Protein AF-A0A811R1W4-F1 (afdb_monomer_lite)

Secondary structure (DSSP, 8-state):
-B-HHHHHHHHHHHHHHHHHHT-TT-S--HHHHHHHHHHHHHTTTHHHHHHHHHTT-GGGHHHHHHHGGGSSTTHHIIIIIHHHHHHHHHHHHHHHHTTSS--TTS-PPPHHHHHHHHHHHHHHHHHHHHHHHTTTT-HHHHTTTB----SSS----HHHHHHHHHHHHHHHHHHHHHH-

Structure (mmCIF, N/CA/C/O backbone):
data_AF-A0A811R1W4-F1
#
_entry.id   AF-A0A811R1W4-F1
#
loop_
_atom_site.group_PDB
_atom_site.id
_atom_site.type_symbol
_atom_site.label_atom_id
_atom_site.label_alt_id
_atom_site.label_comp_id
_atom_site.label_asym_id
_atom_site.label_entity_id
_atom_site.label_seq_id
_atom_site.pdbx_PDB_ins_code
_atom_site.Cartn_x
_atom_site.Cartn_y
_atom_site.Cartn_z
_atom_site.occupancy
_atom_site.B_iso_or_equiv
_atom_site.auth_seq_id
_atom_site.auth_comp_id
_atom_site.auth_asym_id
_atom_site.auth_atom_id
_atom_site.pdbx_PDB_model_num
ATOM 1 N N . MET A 1 1 ? 13.888 -3.043 -5.521 1.00 50.53 1 MET A N 1
ATOM 2 C CA . MET A 1 1 ? 12.734 -2.886 -4.612 1.00 50.53 1 MET A CA 1
ATOM 3 C C . MET A 1 1 ? 13.036 -3.554 -3.273 1.00 50.53 1 MET A C 1
ATOM 5 O O . MET A 1 1 ? 13.335 -4.754 -3.278 1.00 50.53 1 MET A O 1
ATOM 9 N N . PRO A 1 2 ? 12.978 -2.856 -2.122 1.00 54.59 2 PRO A N 1
ATOM 10 C CA . PRO A 1 2 ? 13.079 -3.486 -0.816 1.00 54.59 2 PRO A CA 1
ATOM 11 C C . PRO A 1 2 ? 12.032 -4.583 -0.695 1.00 54.59 2 PRO A C 1
ATOM 13 O O . PRO A 1 2 ? 10.896 -4.484 -1.157 1.00 54.59 2 PRO A O 1
ATOM 16 N N . GLY A 1 3 ? 12.432 -5.655 -0.048 1.00 67.94 3 GLY A N 1
ATOM 17 C CA . GLY A 1 3 ? 11.715 -6.897 -0.040 1.00 67.94 3 GLY A CA 1
ATOM 18 C C . GLY A 1 3 ? 10.389 -6.727 0.686 1.00 67.94 3 GLY A C 1
ATOM 19 O O . GLY A 1 3 ? 10.288 -5.923 1.622 1.00 67.94 3 GLY A O 1
ATOM 20 N N . PRO A 1 4 ? 9.377 -7.518 0.306 1.00 78.12 4 PRO A N 1
ATOM 21 C CA . PRO A 1 4 ? 8.050 -7.484 0.910 1.00 78.12 4 PRO A CA 1
ATOM 22 C C . PRO A 1 4 ? 8.079 -7.476 2.438 1.00 78.12 4 PRO A C 1
ATOM 24 O O . PRO A 1 4 ? 7.281 -6.794 3.072 1.00 78.12 4 PRO A O 1
ATOM 27 N N . GLY A 1 5 ? 9.028 -8.204 3.038 1.00 81.88 5 GLY A N 1
ATO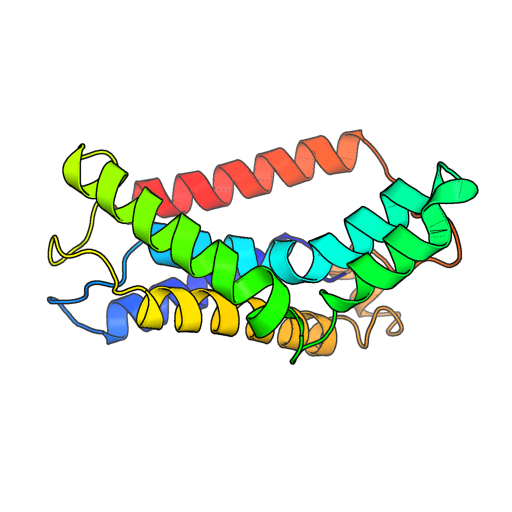M 28 C CA . GLY A 1 5 ? 9.182 -8.290 4.486 1.00 81.88 5 GLY A CA 1
ATOM 29 C C . GLY A 1 5 ? 9.434 -6.940 5.159 1.00 81.88 5 GLY A C 1
ATOM 30 O O . GLY A 1 5 ? 8.747 -6.623 6.126 1.00 81.88 5 GLY A O 1
ATOM 31 N N . ALA A 1 6 ? 10.366 -6.126 4.649 1.00 82.75 6 ALA A N 1
ATOM 32 C CA . ALA A 1 6 ? 10.692 -4.829 5.250 1.00 82.75 6 ALA A CA 1
ATOM 33 C C . ALA A 1 6 ? 9.512 -3.856 5.148 1.00 82.75 6 ALA A C 1
ATOM 35 O O . ALA A 1 6 ? 9.129 -3.239 6.144 1.00 82.75 6 ALA A O 1
ATOM 36 N N . HIS A 1 7 ? 8.889 -3.792 3.969 1.00 88.56 7 HIS A N 1
ATOM 37 C CA . HIS A 1 7 ? 7.706 -2.975 3.719 1.00 88.56 7 HIS A CA 1
ATOM 38 C C . HIS A 1 7 ? 6.531 -3.348 4.613 1.00 88.56 7 HIS A C 1
ATOM 40 O O . HIS A 1 7 ? 5.980 -2.494 5.313 1.00 88.56 7 HIS A O 1
ATOM 46 N N . LEU A 1 8 ? 6.162 -4.629 4.625 1.00 91.44 8 LEU A N 1
ATOM 47 C CA . LEU A 1 8 ? 5.034 -5.105 5.412 1.00 91.44 8 LEU A CA 1
ATOM 48 C C . LEU A 1 8 ? 5.308 -4.972 6.908 1.00 91.44 8 LEU A C 1
ATOM 50 O O . LEU A 1 8 ? 4.420 -4.533 7.634 1.00 91.44 8 LEU A O 1
ATOM 54 N N . LEU A 1 9 ? 6.520 -5.281 7.380 1.00 89.94 9 LEU A N 1
ATOM 55 C CA . LEU A 1 9 ? 6.865 -5.137 8.793 1.00 89.94 9 LEU A CA 1
ATOM 56 C C . LEU A 1 9 ? 6.795 -3.673 9.232 1.00 89.94 9 LEU A C 1
ATOM 58 O O . LEU A 1 9 ? 6.102 -3.369 10.204 1.00 89.94 9 LEU 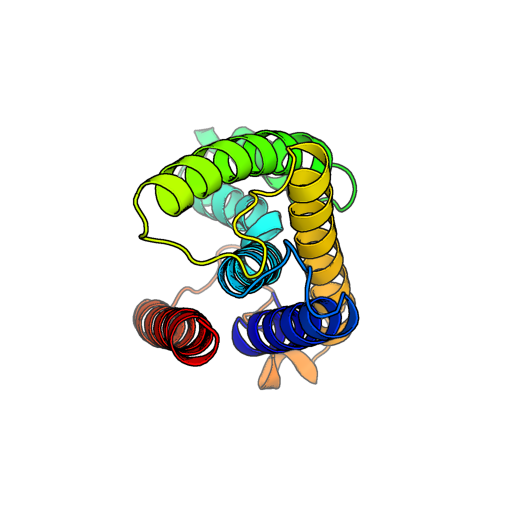A O 1
ATOM 62 N N . TYR A 1 10 ? 7.459 -2.765 8.512 1.00 91.81 10 TYR A N 1
ATOM 63 C CA . TYR A 1 10 ? 7.460 -1.338 8.835 1.00 91.81 10 TYR A CA 1
ATOM 64 C C . TYR A 1 10 ? 6.039 -0.767 8.820 1.00 91.81 10 TYR A C 1
ATOM 66 O O . TYR A 1 10 ? 5.605 -0.134 9.782 1.00 91.81 10 TYR A O 1
ATOM 74 N N . ALA A 1 11 ? 5.275 -1.037 7.762 1.00 94.56 11 ALA A N 1
ATOM 75 C CA . ALA A 1 11 ? 3.964 -0.431 7.593 1.00 94.56 11 ALA A CA 1
ATOM 76 C C . ALA A 1 11 ? 2.890 -1.056 8.502 1.00 94.56 11 ALA A C 1
ATOM 78 O O . ALA A 1 11 ? 2.077 -0.329 9.071 1.00 94.56 11 ALA A O 1
ATOM 79 N N . LEU A 1 12 ? 2.881 -2.377 8.720 1.00 94.81 12 LEU A N 1
ATOM 80 C CA . LEU A 1 12 ? 1.930 -2.994 9.656 1.00 94.81 12 LEU A CA 1
ATOM 81 C C . LEU A 1 12 ? 2.202 -2.548 11.096 1.00 94.81 12 LEU A C 1
ATOM 83 O O . LEU A 1 12 ? 1.259 -2.210 11.816 1.00 94.81 12 LEU A O 1
ATOM 87 N N . THR A 1 13 ? 3.472 -2.501 11.516 1.00 92.75 13 THR A N 1
ATOM 88 C CA . THR A 1 13 ? 3.833 -2.066 12.876 1.00 92.75 13 THR A CA 1
ATOM 89 C C . THR A 1 13 ? 3.594 -0.571 13.076 1.00 92.75 13 THR A C 1
ATOM 91 O O . THR A 1 13 ? 2.961 -0.191 14.063 1.00 92.75 13 THR A O 1
ATOM 94 N N . GLY A 1 14 ? 3.992 0.271 12.118 1.00 93.06 14 GLY A N 1
ATOM 95 C CA . GLY A 1 14 ? 3.722 1.709 12.131 1.00 93.06 14 GLY A CA 1
ATOM 96 C C . GLY A 1 14 ? 2.224 2.014 12.129 1.00 93.06 14 GLY A C 1
ATOM 97 O O . GLY A 1 14 ? 1.742 2.790 12.955 1.00 93.06 14 GLY A O 1
ATOM 98 N N . GLY A 1 15 ? 1.454 1.328 11.279 1.00 93.19 15 GLY A N 1
ATOM 99 C CA . GLY A 1 15 ? -0.004 1.424 11.252 1.00 93.19 15 GLY A CA 1
ATOM 100 C C . GLY A 1 15 ? -0.630 1.030 12.590 1.00 93.19 15 GLY A C 1
ATOM 101 O O . GLY A 1 15 ? -1.456 1.768 13.126 1.00 93.19 15 GLY A O 1
ATOM 102 N N . ALA A 1 16 ? -0.210 -0.092 13.180 1.00 92.69 16 ALA A N 1
ATOM 103 C CA . ALA A 1 16 ? -0.696 -0.531 14.487 1.00 92.69 16 ALA A CA 1
ATOM 104 C C . ALA A 1 16 ? -0.375 0.478 15.601 1.00 92.69 16 ALA A C 1
ATOM 106 O O . ALA A 1 16 ? -1.245 0.771 16.425 1.00 92.69 16 ALA A O 1
ATOM 107 N N . ALA A 1 17 ? 0.836 1.040 15.610 1.00 91.94 17 ALA A N 1
ATOM 108 C CA . ALA A 1 17 ? 1.249 2.054 16.575 1.00 91.94 17 ALA A CA 1
ATOM 109 C C . ALA A 1 17 ? 0.394 3.324 16.458 1.00 91.94 17 ALA A C 1
ATOM 111 O O . ALA A 1 17 ? -0.218 3.738 17.443 1.00 91.94 17 ALA A O 1
ATOM 112 N N . LEU A 1 18 ? 0.258 3.883 15.250 1.00 88.06 18 LEU A N 1
ATOM 113 C CA . LEU A 1 18 ? -0.598 5.048 14.986 1.00 88.06 18 LEU A CA 1
ATOM 114 C C . LEU A 1 18 ? -2.050 4.786 15.385 1.00 88.06 18 LEU A C 1
ATOM 116 O O . LEU A 1 18 ? -2.718 5.645 15.959 1.00 88.06 18 LEU A O 1
ATOM 120 N N . SER A 1 19 ? -2.533 3.577 15.112 1.00 89.56 19 SER A N 1
ATOM 121 C CA . SER A 1 19 ? -3.880 3.172 15.476 1.00 89.56 19 SER A CA 1
ATOM 122 C C . SER A 1 19 ? -4.089 3.160 16.988 1.00 89.56 19 SER A C 1
ATOM 124 O O . SER A 1 19 ? -5.100 3.673 17.452 1.00 89.56 19 SER A O 1
ATOM 126 N N . ARG A 1 20 ? -3.138 2.637 17.769 1.00 88.25 20 ARG A N 1
ATOM 127 C CA . ARG A 1 20 ? -3.221 2.632 19.240 1.00 88.25 20 ARG A CA 1
ATOM 128 C C . ARG A 1 20 ? -3.110 4.034 19.838 1.00 88.25 20 ARG A C 1
ATOM 130 O O . ARG A 1 20 ? -3.839 4.345 20.773 1.00 88.25 20 ARG A O 1
ATOM 137 N N . LEU A 1 21 ? -2.255 4.886 19.273 1.00 89.19 21 LEU A N 1
ATOM 138 C CA . LEU A 1 21 ? -2.100 6.280 19.707 1.00 89.19 21 LEU A CA 1
ATOM 139 C C . LEU A 1 21 ? -3.359 7.125 19.463 1.00 89.19 21 LEU A C 1
ATOM 141 O O . LEU A 1 21 ? -3.588 8.094 20.179 1.00 89.19 21 LEU A O 1
ATOM 145 N N . ALA A 1 22 ? -4.198 6.749 18.493 1.00 86.00 22 ALA A N 1
ATOM 146 C CA . ALA A 1 22 ? -5.460 7.432 18.214 1.00 86.00 22 ALA A CA 1
ATOM 147 C C . ALA A 1 22 ? -6.542 7.229 19.298 1.00 86.00 22 ALA A C 1
ATOM 149 O O . ALA A 1 22 ? -7.593 7.865 19.223 1.00 86.00 22 ALA A O 1
ATOM 150 N N . GLY A 1 23 ? -6.297 6.374 20.298 1.00 84.19 23 GLY A N 1
ATOM 151 C CA . GLY A 1 23 ? -7.176 6.195 21.452 1.00 84.19 23 GLY A CA 1
ATOM 152 C C . GLY A 1 23 ? -8.370 5.253 21.220 1.00 84.19 23 GLY A C 1
ATOM 153 O O . GLY A 1 23 ? -8.467 4.600 20.177 1.00 84.19 23 GLY A O 1
ATOM 154 N N . PRO A 1 24 ? -9.273 5.140 22.212 1.00 80.38 24 PRO A N 1
ATOM 155 C CA . PRO A 1 24 ? -10.373 4.171 22.204 1.00 80.38 24 PRO A CA 1
ATOM 156 C C . PRO A 1 24 ? -11.429 4.446 21.119 1.00 80.38 24 PRO A C 1
ATOM 158 O O . PRO A 1 24 ? -11.899 3.505 20.489 1.00 80.38 24 PRO A O 1
ATOM 161 N N . ASP A 1 25 ? -11.712 5.714 20.801 1.00 82.00 25 ASP A N 1
ATOM 162 C CA . ASP A 1 25 ? -12.719 6.118 19.796 1.00 82.00 25 ASP A CA 1
ATOM 163 C C . ASP A 1 25 ? -12.174 6.165 18.354 1.00 82.00 25 ASP A C 1
ATOM 165 O O . ASP A 1 25 ? -12.687 6.864 17.467 1.00 82.00 25 ASP A O 1
ATOM 169 N N . ARG A 1 26 ? -11.083 5.439 18.096 1.00 88.50 26 ARG A N 1
ATOM 170 C CA . ARG A 1 26 ? -10.401 5.437 16.801 1.00 88.50 26 ARG A CA 1
ATOM 171 C C . ARG A 1 26 ? -11.288 4.858 15.694 1.00 88.50 26 ARG A C 1
ATOM 173 O O . ARG A 1 26 ? -11.875 3.786 15.799 1.00 88.50 26 ARG A O 1
ATOM 180 N N . ARG A 1 27 ? -11.296 5.541 14.548 1.00 90.12 27 ARG A N 1
ATOM 181 C CA . ARG A 1 27 ? -11.861 5.008 13.290 1.00 90.12 27 ARG A CA 1
ATOM 182 C C . ARG A 1 27 ? -10.868 4.119 12.555 1.00 90.12 27 ARG A C 1
ATOM 184 O O . ARG A 1 27 ? -11.248 3.183 11.856 1.00 90.12 27 ARG A O 1
ATOM 191 N N . PHE A 1 28 ? -9.588 4.457 12.703 1.00 90.69 28 PHE A N 1
ATOM 192 C CA . PHE A 1 28 ? -8.468 3.742 12.118 1.00 90.69 28 PHE A CA 1
ATOM 193 C C . PHE A 1 28 ? -8.283 2.406 12.842 1.00 90.69 28 PHE A C 1
ATOM 195 O O . PHE A 1 28 ? -8.253 2.369 14.067 1.00 90.69 28 PHE A O 1
ATOM 202 N N . GLY A 1 29 ? -8.161 1.316 12.093 1.00 90.06 29 GLY A N 1
ATOM 203 C CA . GLY A 1 29 ? -8.259 -0.047 12.618 1.00 90.06 29 GLY A CA 1
ATOM 204 C C . GLY A 1 29 ? -7.501 -1.056 11.753 1.00 90.06 29 GLY A C 1
ATOM 205 O O . GLY A 1 29 ? -6.854 -0.647 10.789 1.00 90.06 29 GLY A O 1
ATOM 206 N N . PRO A 1 30 ? -7.596 -2.361 12.052 1.00 90.94 30 PRO A N 1
ATOM 207 C CA . PRO A 1 30 ? -6.718 -3.391 11.484 1.00 90.94 30 PRO A CA 1
ATOM 208 C C . PRO A 1 30 ? -6.726 -3.444 9.957 1.00 90.94 30 PRO A C 1
ATOM 210 O O . PRO A 1 30 ? -5.674 -3.486 9.326 1.00 90.94 30 PRO A O 1
ATOM 213 N N . HIS A 1 31 ? -7.910 -3.360 9.351 1.00 92.12 31 HIS A N 1
ATOM 214 C CA . HIS A 1 31 ? -8.051 -3.367 7.897 1.00 92.12 31 HIS A CA 1
ATOM 215 C C . HIS A 1 31 ? -7.446 -2.114 7.240 1.00 92.12 31 HIS A C 1
ATOM 217 O O . HIS A 1 31 ? -6.912 -2.187 6.137 1.00 92.12 31 HIS A O 1
ATOM 223 N N . HIS A 1 32 ? -7.448 -0.974 7.939 1.00 94.12 32 HIS A N 1
ATOM 224 C CA . HIS A 1 32 ? -6.768 0.233 7.477 1.00 94.12 32 HIS A CA 1
ATOM 225 C C . HIS A 1 32 ? -5.245 0.092 7.540 1.00 94.12 32 HIS A C 1
ATOM 227 O O . HIS A 1 32 ? -4.564 0.544 6.624 1.00 94.12 32 HIS A O 1
ATOM 233 N N . CYS A 1 33 ? -4.712 -0.562 8.578 1.00 94.94 33 CYS A N 1
ATOM 234 C CA . CYS A 1 33 ? -3.291 -0.905 8.653 1.00 94.94 33 CYS A CA 1
ATOM 235 C C . CYS A 1 33 ? -2.894 -1.864 7.523 1.00 94.94 33 CYS A C 1
ATOM 237 O O . CYS A 1 33 ? -1.845 -1.683 6.915 1.00 94.94 33 CYS A O 1
ATOM 239 N N . ALA A 1 34 ? -3.745 -2.842 7.200 1.00 94.06 34 ALA A N 1
ATOM 240 C CA . ALA A 1 34 ? -3.514 -3.745 6.077 1.00 94.06 34 ALA A CA 1
ATOM 241 C C . ALA A 1 34 ? -3.482 -2.991 4.738 1.00 94.06 34 ALA A C 1
ATOM 243 O O . ALA A 1 34 ? -2.587 -3.218 3.934 1.00 94.06 34 ALA A O 1
ATOM 244 N N . VAL A 1 35 ? -4.397 -2.044 4.511 1.00 95.25 35 VAL A N 1
ATOM 245 C CA . VAL A 1 35 ? -4.398 -1.210 3.293 1.00 95.25 35 VAL A CA 1
ATOM 246 C C . VAL A 1 35 ? -3.190 -0.277 3.234 1.00 95.25 35 VAL A C 1
ATOM 248 O O . VAL A 1 35 ? -2.584 -0.141 2.175 1.00 95.25 35 VAL A O 1
ATOM 251 N N . TYR A 1 36 ? -2.805 0.326 4.360 1.00 96.06 36 TYR A N 1
ATOM 252 C CA . TYR A 1 36 ? -1.570 1.103 4.472 1.00 96.06 36 TYR A CA 1
ATOM 253 C C . TYR A 1 36 ? -0.348 0.269 4.077 1.00 96.06 36 TYR A C 1
ATOM 255 O O . TYR A 1 36 ? 0.431 0.700 3.233 1.00 96.06 36 TYR A O 1
ATOM 263 N N . ALA A 1 37 ? -0.223 -0.940 4.630 1.00 95.25 37 ALA A N 1
ATOM 264 C CA . ALA A 1 37 ? 0.890 -1.839 4.355 1.00 95.25 37 ALA A CA 1
ATOM 265 C C . ALA A 1 37 ? 0.896 -2.376 2.925 1.00 95.25 37 ALA A C 1
ATOM 267 O O . ALA A 1 37 ? 1.945 -2.381 2.290 1.00 95.25 37 ALA A O 1
ATOM 268 N N . ALA A 1 38 ? -0.265 -2.753 2.385 1.00 93.69 38 ALA A N 1
ATOM 269 C CA . ALA A 1 38 ? -0.389 -3.158 0.988 1.00 93.69 38 ALA A CA 1
ATOM 270 C C . ALA A 1 38 ? 0.040 -2.036 0.044 1.00 93.69 38 ALA A C 1
ATOM 272 O O . ALA A 1 38 ? 0.749 -2.282 -0.922 1.00 93.69 38 ALA A O 1
ATOM 273 N N . ASN A 1 39 ? -0.365 -0.798 0.329 1.00 95.25 39 ASN A N 1
ATOM 274 C CA . ASN A 1 39 ? -0.023 0.340 -0.509 1.00 95.25 39 ASN A CA 1
ATOM 275 C C . ASN A 1 39 ? 1.440 0.779 -0.342 1.00 95.25 39 ASN A C 1
ATOM 277 O O . ASN A 1 39 ? 2.034 1.240 -1.308 1.00 95.25 39 ASN A O 1
ATOM 281 N N . ALA A 1 40 ? 2.019 0.630 0.852 1.00 93.50 40 ALA A N 1
ATOM 282 C CA . ALA A 1 40 ? 3.447 0.844 1.074 1.00 93.50 40 ALA A CA 1
ATOM 283 C C . ALA A 1 40 ? 4.311 -0.230 0.405 1.00 93.50 40 ALA A C 1
ATOM 285 O O . ALA A 1 40 ? 5.422 0.055 -0.009 1.00 93.50 40 ALA A O 1
ATOM 286 N N . PHE A 1 41 ? 3.809 -1.457 0.291 1.00 90.50 41 PHE A N 1
ATOM 287 C CA . PHE A 1 41 ? 4.526 -2.526 -0.387 1.00 90.50 41 PHE A CA 1
ATOM 288 C C . PHE A 1 41 ? 4.362 -2.460 -1.912 1.00 90.50 41 PHE A C 1
ATOM 290 O O . PHE A 1 41 ? 5.351 -2.434 -2.623 1.00 90.50 41 PHE A O 1
ATOM 297 N N . LEU A 1 42 ? 3.126 -2.432 -2.416 1.00 90.00 42 LEU A N 1
ATOM 298 C CA . LEU A 1 42 ? 2.830 -2.624 -3.841 1.00 90.00 42 LEU A CA 1
ATOM 299 C C . LEU A 1 42 ? 2.597 -1.328 -4.612 1.00 90.00 42 LEU A C 1
ATOM 301 O O . LEU A 1 42 ? 2.678 -1.342 -5.832 1.00 90.00 42 LEU A O 1
ATOM 305 N N . GLY A 1 43 ? 2.193 -0.254 -3.930 1.00 92.31 43 GLY A N 1
ATOM 306 C CA . GLY A 1 43 ? 1.508 0.874 -4.556 1.00 92.31 43 GLY A CA 1
ATOM 307 C C . GLY A 1 43 ? 2.296 1.491 -5.712 1.00 92.31 43 GLY A C 1
ATOM 308 O O . GLY A 1 43 ? 1.912 1.290 -6.867 1.00 92.31 43 GLY A O 1
ATOM 309 N N . PRO A 1 44 ? 3.371 2.246 -5.437 1.00 91.69 44 PRO A N 1
ATOM 310 C CA . PRO A 1 44 ? 4.169 2.866 -6.496 1.00 91.69 44 PRO A CA 1
ATOM 311 C C . PRO A 1 44 ? 4.778 1.855 -7.476 1.00 91.69 44 PRO A C 1
ATOM 313 O O . PRO A 1 44 ? 4.796 2.114 -8.681 1.00 91.69 44 PRO A O 1
ATOM 316 N N . ASP A 1 45 ? 5.152 0.669 -6.990 1.00 88.62 45 ASP A N 1
ATOM 317 C CA . ASP A 1 45 ? 5.702 -0.439 -7.783 1.00 88.62 45 ASP A CA 1
ATOM 318 C C . ASP A 1 45 ? 4.760 -0.987 -8.863 1.00 88.62 45 ASP A C 1
ATOM 320 O O . ASP A 1 45 ? 5.219 -1.646 -9.799 1.00 88.62 45 ASP A O 1
ATOM 324 N N . LEU A 1 46 ? 3.461 -0.665 -8.824 1.00 89.19 46 LEU A N 1
ATOM 325 C CA . LEU A 1 46 ? 2.548 -0.942 -9.938 1.00 89.19 46 LEU A CA 1
ATOM 326 C C . LEU A 1 46 ? 3.018 -0.295 -11.251 1.00 89.19 46 LEU A C 1
ATOM 328 O O . LEU A 1 46 ? 2.767 -0.858 -12.317 1.00 89.19 46 LEU A O 1
ATOM 332 N N . GLY A 1 47 ? 3.710 0.848 -11.187 1.00 89.25 47 GLY A N 1
ATOM 333 C CA . GLY A 1 47 ? 4.317 1.491 -12.355 1.00 89.25 47 GLY A CA 1
ATOM 334 C C . GLY A 1 47 ? 5.424 0.633 -12.963 1.00 89.25 47 GLY A C 1
ATOM 335 O O . GLY A 1 47 ? 5.373 0.312 -14.148 1.00 89.25 47 GLY A O 1
ATOM 336 N N . CYS A 1 48 ? 6.368 0.177 -12.137 1.00 85.81 48 CYS A N 1
ATOM 337 C CA . CYS A 1 48 ? 7.441 -0.731 -12.550 1.00 85.81 48 CYS A CA 1
ATOM 338 C C . CYS A 1 48 ? 6.917 -2.073 -13.054 1.00 85.81 48 CYS A C 1
ATOM 340 O O . CYS A 1 48 ? 7.408 -2.604 -14.049 1.00 85.81 48 CYS A O 1
ATOM 342 N N . PHE A 1 49 ? 5.885 -2.616 -12.410 1.00 86.38 49 PHE A N 1
ATOM 343 C CA . PHE A 1 49 ? 5.236 -3.834 -12.874 1.00 86.38 49 PHE A CA 1
ATOM 344 C C . PHE A 1 49 ? 4.592 -3.647 -14.255 1.00 86.38 49 PHE A C 1
ATOM 346 O O . PHE A 1 49 ? 4.728 -4.510 -15.123 1.00 86.38 49 PHE A O 1
ATOM 353 N N . ALA A 1 50 ? 3.916 -2.520 -14.484 1.00 88.69 50 ALA A N 1
ATOM 354 C CA . ALA A 1 50 ? 3.304 -2.208 -15.770 1.00 88.69 50 ALA A CA 1
ATOM 355 C C . ALA A 1 50 ? 4.348 -1.983 -16.877 1.00 88.69 50 ALA A C 1
ATOM 357 O O . ALA A 1 50 ? 4.168 -2.489 -17.985 1.00 88.69 50 ALA A O 1
ATOM 358 N N . GLU A 1 51 ? 5.451 -1.289 -16.584 1.00 88.25 51 GLU A N 1
ATOM 359 C CA . GLU A 1 51 ? 6.587 -1.146 -17.505 1.00 88.25 51 GLU A CA 1
ATOM 360 C C . GLU A 1 51 ? 7.178 -2.517 -17.860 1.00 88.25 51 GLU A C 1
ATOM 362 O O . GLU A 1 51 ? 7.326 -2.854 -19.040 1.00 88.25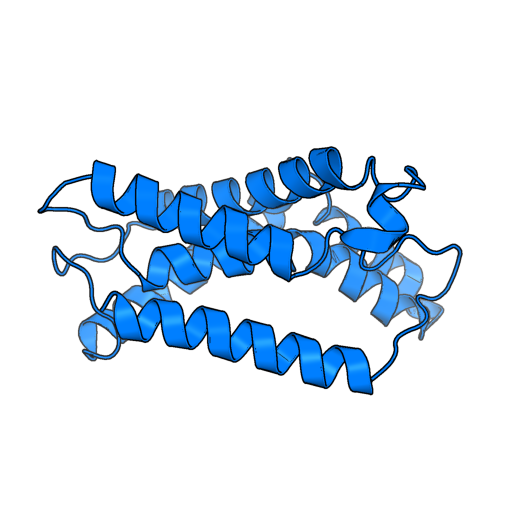 51 GLU A O 1
ATOM 367 N N . TRP A 1 52 ? 7.431 -3.357 -16.852 1.00 85.56 52 TRP A N 1
ATOM 368 C CA . TRP A 1 52 ? 7.912 -4.720 -17.054 1.00 85.56 52 TRP A CA 1
ATOM 369 C C . TRP A 1 52 ? 6.955 -5.540 -17.932 1.00 85.56 52 TRP A C 1
ATOM 371 O O . TRP A 1 52 ? 7.409 -6.202 -18.868 1.00 85.56 52 TRP A O 1
ATOM 381 N N . LEU A 1 53 ? 5.640 -5.451 -17.707 1.00 86.75 53 LEU A N 1
ATOM 382 C CA . LEU A 1 53 ? 4.631 -6.123 -18.532 1.00 86.75 53 LEU A CA 1
ATOM 383 C C . LEU A 1 53 ? 4.639 -5.609 -19.983 1.00 86.75 53 LEU A C 1
ATOM 385 O O . LEU A 1 53 ? 4.532 -6.393 -20.927 1.00 86.75 53 LEU A O 1
ATOM 389 N N . CYS A 1 54 ? 4.817 -4.304 -20.182 1.00 90.75 54 CYS A N 1
ATOM 390 C CA . CYS A 1 54 ? 4.919 -3.708 -21.512 1.00 90.75 54 CYS A CA 1
ATOM 391 C C . CYS A 1 54 ? 6.213 -4.110 -22.237 1.00 90.75 54 CYS A C 1
ATOM 393 O O . CYS A 1 54 ? 6.218 -4.196 -23.462 1.00 90.75 54 CYS A O 1
ATOM 395 N N . SER A 1 55 ? 7.284 -4.460 -21.517 1.00 86.44 55 SER A N 1
ATOM 396 C CA . SER A 1 55 ? 8.555 -4.911 -22.114 1.00 86.44 55 SER A CA 1
ATOM 397 C C . SER A 1 55 ? 8.460 -6.224 -22.920 1.00 86.44 55 SER A C 1
ATOM 399 O O . SER A 1 55 ? 9.384 -6.575 -23.669 1.00 86.44 55 SER A O 1
ATOM 401 N N . PHE A 1 56 ? 7.350 -6.963 -22.792 1.00 88.88 56 PHE A N 1
ATOM 402 C CA . PHE A 1 56 ? 7.046 -8.139 -23.616 1.00 88.88 56 PHE A CA 1
ATOM 403 C C . PHE A 1 56 ? 6.460 -7.782 -24.987 1.00 88.88 56 PHE A C 1
ATOM 405 O O . PHE A 1 56 ? 6.487 -8.616 -25.890 1.00 88.88 56 PHE A O 1
ATOM 412 N N . LEU A 1 57 ? 5.958 -6.557 -25.162 1.00 90.50 57 LEU A N 1
ATOM 413 C CA . LEU A 1 57 ? 5.283 -6.087 -26.368 1.00 90.50 57 LEU A CA 1
ATOM 414 C C . LEU A 1 57 ? 5.959 -4.794 -26.857 1.00 90.50 57 LEU A C 1
ATOM 416 O O . LEU A 1 57 ? 5.674 -3.727 -26.320 1.00 90.50 57 LEU A O 1
ATOM 420 N N . PRO A 1 58 ? 6.815 -4.833 -27.898 1.00 84.38 58 PRO A N 1
ATOM 421 C CA . PRO A 1 58 ? 7.536 -3.645 -28.370 1.00 84.38 58 PRO A CA 1
ATOM 422 C C . PRO A 1 58 ? 6.635 -2.446 -28.707 1.00 84.38 58 PRO A C 1
ATOM 424 O O . PRO A 1 58 ? 7.038 -1.302 -28.535 1.00 84.38 58 PRO A O 1
ATOM 427 N N . SER A 1 59 ? 5.396 -2.696 -29.143 1.00 92.75 59 SER A N 1
ATOM 428 C CA . SER A 1 59 ? 4.395 -1.661 -29.432 1.00 92.75 59 SER A CA 1
ATOM 429 C C . SER A 1 59 ? 3.821 -0.964 -28.191 1.00 92.75 59 SER A C 1
ATOM 431 O O . SER A 1 59 ? 3.105 0.021 -28.335 1.00 92.75 59 SER A O 1
ATOM 433 N N . ALA A 1 60 ? 4.080 -1.480 -26.987 1.00 91.00 60 ALA A N 1
ATOM 434 C CA . ALA A 1 60 ? 3.538 -0.980 -25.726 1.00 91.00 60 ALA A CA 1
ATOM 435 C C . ALA A 1 60 ? 4.557 -0.175 -24.898 1.00 91.00 60 ALA A C 1
ATOM 437 O O . ALA A 1 60 ? 4.226 0.239 -23.789 1.00 91.00 60 ALA A O 1
ATOM 438 N N . SER A 1 61 ? 5.769 0.075 -25.410 1.00 86.94 61 SER A N 1
ATOM 439 C CA . SER A 1 61 ? 6.832 0.773 -24.666 1.00 86.94 61 SER A CA 1
ATOM 440 C C . SER A 1 61 ? 6.375 2.123 -24.107 1.00 86.94 61 SER A C 1
ATOM 442 O O . SER A 1 61 ? 6.466 2.347 -22.907 1.00 86.94 61 SER A O 1
ATOM 444 N N . ALA A 1 62 ? 5.749 2.960 -24.940 1.00 90.62 62 ALA A N 1
ATOM 445 C CA . ALA A 1 62 ? 5.237 4.266 -24.523 1.00 90.62 62 ALA A CA 1
ATOM 446 C C . ALA A 1 62 ? 4.166 4.176 -23.416 1.00 90.62 62 ALA A C 1
ATOM 448 O O . ALA A 1 62 ? 4.046 5.080 -22.591 1.00 90.62 62 ALA A O 1
ATOM 449 N N . ALA A 1 63 ? 3.382 3.092 -23.387 1.00 91.19 63 ALA A N 1
ATOM 450 C CA . ALA A 1 63 ? 2.405 2.861 -22.325 1.00 91.19 63 ALA A CA 1
ATOM 451 C C . ALA A 1 63 ? 3.088 2.447 -21.012 1.00 91.19 63 ALA A C 1
ATOM 453 O O . ALA A 1 63 ? 2.658 2.888 -19.947 1.00 91.19 63 ALA A O 1
ATOM 454 N N . GLY A 1 64 ? 4.160 1.651 -21.088 1.00 89.06 64 GLY A N 1
ATOM 455 C CA . GLY A 1 64 ? 5.012 1.316 -19.946 1.00 89.06 64 GLY A CA 1
ATOM 456 C C . GLY A 1 64 ? 5.684 2.551 -19.345 1.00 89.06 64 GLY A C 1
ATOM 457 O O . GLY A 1 64 ? 5.572 2.779 -18.142 1.00 89.06 64 GLY A O 1
ATOM 458 N N . ASP A 1 65 ? 6.269 3.402 -20.191 1.00 87.69 65 ASP A N 1
ATOM 459 C CA . ASP A 1 65 ? 6.902 4.661 -19.774 1.00 87.69 65 ASP A CA 1
ATOM 460 C C . ASP A 1 65 ? 5.891 5.600 -19.098 1.00 87.69 65 ASP A C 1
ATOM 462 O O . ASP A 1 65 ? 6.171 6.206 -18.064 1.00 87.69 65 ASP A O 1
ATOM 466 N N . LEU A 1 66 ? 4.674 5.694 -19.648 1.00 90.19 66 LEU A N 1
ATOM 467 C CA . LEU A 1 66 ? 3.597 6.471 -19.036 1.00 90.19 66 LEU A CA 1
ATOM 468 C C . LEU A 1 66 ? 3.159 5.872 -17.694 1.00 90.19 66 LEU A C 1
ATOM 470 O O . LEU A 1 66 ? 2.894 6.617 -16.751 1.00 90.19 66 LEU A O 1
ATOM 474 N N . ALA A 1 67 ? 3.081 4.545 -17.589 1.00 90.25 67 ALA A N 1
ATOM 475 C CA . ALA A 1 67 ? 2.743 3.877 -16.339 1.00 90.25 67 ALA A CA 1
ATOM 476 C C . ALA A 1 67 ? 3.804 4.133 -15.261 1.00 90.25 67 ALA A C 1
ATOM 478 O O . ALA A 1 67 ? 3.450 4.311 -14.097 1.00 90.25 67 ALA A O 1
ATOM 479 N N . MET A 1 68 ? 5.077 4.274 -15.637 1.00 89.69 68 MET A N 1
ATOM 480 C CA . MET A 1 68 ? 6.150 4.646 -14.712 1.00 89.69 68 MET A CA 1
ATOM 481 C C . MET A 1 68 ? 5.924 6.001 -14.031 1.00 89.69 68 MET A C 1
ATOM 483 O O . MET A 1 68 ? 6.452 6.240 -12.948 1.00 89.69 68 MET A O 1
ATOM 487 N N . ALA A 1 69 ? 5.069 6.872 -14.581 1.00 91.00 69 ALA A N 1
ATOM 488 C CA . ALA A 1 69 ? 4.697 8.118 -13.917 1.00 91.00 69 ALA A CA 1
ATOM 489 C C . ALA A 1 69 ? 4.083 7.890 -12.525 1.00 91.00 69 ALA A C 1
ATOM 491 O O . ALA A 1 69 ? 4.159 8.787 -11.688 1.00 91.00 69 ALA A O 1
ATOM 492 N N . VAL A 1 70 ? 3.495 6.718 -12.237 1.00 91.25 70 VAL A N 1
ATOM 493 C CA . VAL A 1 70 ? 3.014 6.416 -10.880 1.00 91.25 70 VAL A CA 1
ATOM 494 C C . VAL A 1 70 ? 4.143 6.059 -9.910 1.00 91.25 70 VAL A C 1
ATOM 496 O O . VAL A 1 70 ? 3.935 6.184 -8.713 1.00 91.25 70 VAL A O 1
ATOM 499 N N . HIS A 1 71 ? 5.355 5.728 -10.362 1.00 91.44 71 HIS A N 1
ATOM 500 C CA . HIS A 1 71 ? 6.534 5.566 -9.493 1.00 91.44 71 HIS A CA 1
ATOM 501 C C . HIS A 1 71 ? 7.221 6.915 -9.206 1.00 91.44 71 HIS A C 1
ATOM 503 O O . HIS A 1 71 ? 8.436 7.045 -9.156 1.00 91.44 71 HIS A O 1
ATOM 509 N N . HIS A 1 72 ? 6.435 7.981 -9.044 1.00 90.25 72 HIS A N 1
ATOM 510 C CA . HIS A 1 72 ? 6.948 9.294 -8.663 1.00 90.25 72 HIS A CA 1
ATOM 511 C C . HIS A 1 72 ? 6.258 9.777 -7.376 1.00 90.25 72 HIS A C 1
ATOM 513 O O . HIS A 1 72 ? 5.020 9.773 -7.324 1.00 90.25 72 HIS A O 1
ATOM 519 N N . PRO A 1 73 ? 7.004 10.264 -6.359 1.00 90.69 73 PRO A N 1
ATOM 520 C CA . PRO A 1 73 ? 6.460 10.633 -5.046 1.00 90.69 73 PRO A CA 1
ATOM 521 C C . PRO A 1 73 ? 5.269 11.588 -5.073 1.00 90.69 73 PRO A C 1
ATOM 523 O O . PRO A 1 73 ? 4.369 11.489 -4.239 1.00 90.69 73 PRO A O 1
ATOM 526 N N . PHE A 1 74 ? 5.234 12.495 -6.051 1.00 92.62 74 PHE A N 1
ATOM 527 C CA . PHE A 1 74 ? 4.150 13.465 -6.199 1.00 92.62 74 PHE A CA 1
ATOM 528 C C . PHE A 1 74 ? 3.043 13.013 -7.148 1.00 92.62 74 PHE A C 1
ATOM 530 O O . PHE A 1 74 ? 1.895 13.428 -6.992 1.00 92.62 74 PHE A O 1
ATOM 537 N N . TYR A 1 75 ? 3.359 12.174 -8.133 1.00 93.44 75 TYR A N 1
ATOM 538 C CA . TYR A 1 75 ? 2.369 11.752 -9.120 1.00 93.44 75 TYR A CA 1
ATOM 539 C C . TYR A 1 75 ? 1.577 10.547 -8.637 1.00 93.44 75 TYR A C 1
ATOM 541 O O . TYR A 1 75 ? 0.381 10.492 -8.913 1.00 93.44 75 TYR A O 1
ATOM 549 N N . TYR A 1 76 ? 2.175 9.648 -7.845 1.00 95.12 76 TYR A N 1
ATOM 550 C CA . TYR A 1 76 ? 1.453 8.513 -7.276 1.00 95.12 76 TYR A CA 1
ATOM 551 C C . TYR A 1 76 ? 0.182 8.947 -6.539 1.00 95.12 76 TYR A C 1
ATOM 553 O O . TYR A 1 76 ? -0.897 8.471 -6.905 1.00 95.12 76 TYR A O 1
ATOM 561 N N . PRO A 1 77 ? 0.239 9.878 -5.556 1.00 93.94 77 PRO A N 1
ATOM 562 C CA . PRO A 1 77 ? -0.959 10.282 -4.833 1.00 93.94 77 PRO A CA 1
ATOM 563 C C . PRO A 1 77 ? -2.031 10.857 -5.764 1.00 93.94 77 PRO A C 1
ATOM 565 O O . PRO A 1 77 ? -3.215 10.590 -5.582 1.00 93.94 77 PRO A O 1
ATOM 568 N N . LEU A 1 78 ? -1.631 11.620 -6.783 1.00 93.06 78 LEU A N 1
ATOM 569 C CA . LEU A 1 78 ? -2.558 12.304 -7.682 1.00 93.06 78 LEU A CA 1
ATOM 570 C C . LEU A 1 78 ? -3.203 11.359 -8.701 1.00 93.06 78 LEU A C 1
ATOM 572 O O . LEU A 1 78 ? -4.420 11.390 -8.869 1.00 93.06 78 LEU A O 1
ATOM 576 N N . LEU A 1 79 ? -2.401 10.527 -9.365 1.00 93.12 79 LEU A N 1
ATOM 577 C CA . LEU A 1 79 ? -2.847 9.666 -10.458 1.00 93.12 79 LEU A CA 1
ATOM 578 C C . LEU A 1 79 ? -3.545 8.411 -9.939 1.00 93.12 79 LEU A C 1
ATOM 580 O O . LEU A 1 79 ? -4.652 8.106 -10.378 1.00 93.12 79 LEU A O 1
ATOM 584 N N . LEU A 1 80 ? -2.929 7.704 -8.985 1.00 92.81 80 LEU A N 1
ATOM 585 C CA . LEU A 1 80 ? -3.443 6.429 -8.480 1.00 92.81 80 LEU A CA 1
ATOM 586 C C . LEU A 1 80 ? -3.989 6.536 -7.052 1.00 92.81 80 LEU A C 1
ATOM 588 O O . LEU A 1 80 ? -4.976 5.883 -6.710 1.00 92.81 80 LEU A O 1
ATOM 592 N N . GLY A 1 81 ? -3.428 7.418 -6.226 1.00 93.25 81 GLY A N 1
ATOM 593 C CA . GLY A 1 81 ? -3.860 7.595 -4.844 1.00 93.25 81 GLY A CA 1
ATOM 594 C C . GLY A 1 81 ? -5.294 8.113 -4.712 1.00 93.25 81 GLY A C 1
ATOM 595 O O . GLY A 1 81 ? -6.058 7.603 -3.892 1.00 93.25 81 GLY A O 1
ATOM 596 N N . LEU A 1 82 ? -5.703 9.076 -5.544 1.00 94.19 82 LEU A N 1
ATOM 597 C CA . LEU A 1 82 ? -7.080 9.581 -5.599 1.00 94.19 82 LEU A CA 1
ATOM 598 C C . LEU A 1 82 ? -8.111 8.491 -5.951 1.00 94.19 82 LEU A C 1
ATOM 600 O O . LEU A 1 82 ? -9.047 8.303 -5.158 1.00 94.19 82 LEU A O 1
ATOM 604 N N . PRO A 1 83 ? -7.986 7.759 -7.080 1.00 95.56 83 PRO A N 1
ATOM 605 C CA . PRO A 1 83 ? -8.942 6.708 -7.411 1.00 95.56 83 P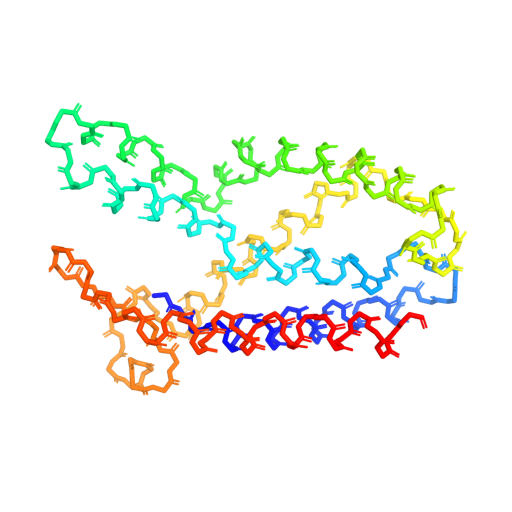RO A CA 1
ATOM 606 C C . PRO A 1 83 ? -8.914 5.557 -6.398 1.00 95.56 83 PRO A C 1
ATOM 608 O O . PRO A 1 83 ? -9.986 5.112 -5.979 1.00 95.56 83 PRO A O 1
ATOM 611 N N . LEU A 1 84 ? -7.737 5.133 -5.915 1.00 95.50 84 LEU A N 1
ATOM 612 C CA . LEU A 1 84 ? -7.629 4.102 -4.873 1.00 95.50 84 LEU A CA 1
ATOM 613 C C . LEU A 1 84 ? -8.317 4.527 -3.576 1.00 95.50 84 LEU A C 1
ATOM 615 O O . LEU A 1 84 ? -9.056 3.744 -2.983 1.00 95.50 84 LEU A O 1
ATOM 619 N N . ALA A 1 85 ? -8.152 5.778 -3.149 1.00 96.81 85 ALA A N 1
ATOM 620 C CA . ALA A 1 85 ? -8.809 6.294 -1.954 1.00 96.81 85 ALA A CA 1
ATOM 621 C C . ALA A 1 85 ? -10.336 6.291 -2.078 1.00 96.81 85 ALA A C 1
ATOM 623 O O . ALA A 1 85 ? -11.040 6.014 -1.102 1.00 96.81 85 ALA A O 1
ATOM 624 N N . TRP A 1 86 ? -10.866 6.600 -3.263 1.00 96.81 86 TRP A N 1
ATOM 625 C CA . TRP A 1 86 ? -12.304 6.552 -3.525 1.00 96.81 86 TRP A CA 1
ATOM 626 C C . TRP A 1 86 ? -12.830 5.122 -3.556 1.00 96.81 86 TRP A C 1
ATOM 628 O O . TRP A 1 86 ? -13.834 4.844 -2.894 1.00 96.81 86 TRP A O 1
ATOM 638 N N . ALA A 1 87 ? -12.143 4.230 -4.270 1.00 96.31 87 ALA A N 1
ATOM 639 C CA . ALA A 1 87 ? -12.476 2.813 -4.335 1.00 96.31 87 ALA A CA 1
ATOM 640 C C . ALA A 1 87 ? -12.457 2.189 -2.936 1.00 96.31 87 ALA A C 1
ATOM 642 O O . ALA A 1 87 ? -13.428 1.557 -2.519 1.00 96.31 87 ALA A O 1
ATOM 643 N N . TYR A 1 88 ? -11.409 2.463 -2.160 1.00 96.69 88 TYR A N 1
ATOM 644 C CA . TYR A 1 88 ? -11.277 1.972 -0.799 1.00 96.69 88 TYR A CA 1
ATOM 645 C C . TYR A 1 88 ? -12.345 2.545 0.136 1.00 96.69 88 TYR A C 1
ATOM 647 O O . TYR A 1 88 ? -12.969 1.791 0.874 1.00 96.69 88 TYR A O 1
ATOM 655 N N . ALA A 1 89 ? -12.628 3.852 0.089 1.00 96.38 89 ALA A N 1
ATOM 656 C CA . ALA A 1 89 ? -13.690 4.460 0.902 1.00 96.38 89 ALA A CA 1
ATOM 657 C C . ALA A 1 89 ? -15.085 3.887 0.595 1.00 96.38 89 ALA A C 1
ATOM 659 O O . ALA A 1 89 ? -15.946 3.818 1.477 1.00 96.38 89 ALA A O 1
ATOM 660 N N . TRP A 1 90 ? -15.331 3.519 -0.663 1.00 96.44 90 TRP A N 1
ATOM 661 C CA . TRP A 1 90 ? -16.564 2.861 -1.082 1.00 96.44 90 TRP A CA 1
ATOM 662 C C . TRP A 1 90 ? -16.617 1.408 -0.599 1.00 96.44 90 TRP A C 1
ATOM 664 O O . TRP A 1 90 ? -17.617 1.007 0.002 1.00 96.44 90 TRP A O 1
ATOM 674 N N . LEU A 1 91 ? -15.541 0.646 -0.807 1.00 95.75 91 LEU A N 1
ATOM 675 C CA . LEU A 1 91 ? -15.468 -0.773 -0.469 1.00 95.75 91 LEU A CA 1
ATOM 676 C C . LEU A 1 91 ? -15.507 -0.993 1.044 1.00 95.75 91 LEU A C 1
ATOM 678 O O . LEU A 1 91 ? -16.342 -1.755 1.525 1.00 95.75 91 LEU A O 1
ATOM 682 N N . SER A 1 92 ? -14.675 -0.276 1.804 1.00 94.75 92 SER A N 1
ATOM 683 C CA . SER A 1 92 ? -14.616 -0.404 3.265 1.00 94.75 92 SER A CA 1
ATOM 684 C C . SER A 1 92 ? -15.965 -0.099 3.904 1.00 94.75 92 SER A C 1
ATOM 686 O O . SER A 1 92 ? -16.428 -0.846 4.757 1.00 94.75 92 SER A O 1
ATOM 688 N N . ARG A 1 93 ? -16.676 0.929 3.425 1.00 94.38 93 ARG A N 1
ATOM 689 C CA . ARG A 1 93 ? -18.032 1.249 3.889 1.00 94.38 93 ARG A CA 1
ATOM 690 C C . ARG A 1 93 ? -19.022 0.116 3.629 1.00 94.38 93 ARG A C 1
ATOM 692 O O . ARG A 1 93 ? -19.876 -0.130 4.477 1.00 94.38 93 ARG A O 1
ATOM 699 N N . ARG A 1 94 ? -18.963 -0.531 2.462 1.00 95.12 94 ARG A N 1
ATOM 700 C CA . ARG A 1 94 ? -19.842 -1.667 2.145 1.00 95.12 94 ARG A CA 1
ATOM 701 C C . ARG A 1 94 ? -19.544 -2.860 3.045 1.00 95.12 94 ARG A C 1
ATOM 703 O O . ARG A 1 94 ? -20.475 -3.424 3.604 1.00 95.12 94 ARG A O 1
ATOM 710 N N . LEU A 1 95 ? -18.269 -3.190 3.226 1.00 93.75 95 LEU A N 1
ATOM 711 C CA . LEU A 1 95 ? -17.852 -4.330 4.038 1.00 93.75 95 LEU A CA 1
ATOM 712 C C . LEU A 1 95 ? -18.104 -4.116 5.539 1.00 93.75 95 LEU A C 1
ATOM 714 O O . LEU A 1 95 ? -18.535 -5.048 6.209 1.00 93.75 95 LEU A O 1
ATOM 718 N N . LEU A 1 96 ? -17.938 -2.889 6.049 1.00 92.06 96 LEU A N 1
ATOM 719 C CA . LEU A 1 96 ? -18.323 -2.521 7.419 1.00 92.06 96 LEU A CA 1
ATOM 720 C C . LEU A 1 96 ? -19.833 -2.685 7.639 1.00 92.06 96 LEU A C 1
ATOM 722 O O . LEU A 1 96 ? -20.262 -3.241 8.640 1.00 92.06 96 LEU A O 1
ATOM 726 N N . ARG A 1 97 ? -20.660 -2.248 6.678 1.00 91.50 97 ARG A N 1
ATOM 727 C CA . ARG A 1 97 ? -22.123 -2.427 6.751 1.00 91.50 97 ARG A CA 1
ATOM 728 C C . ARG A 1 97 ? -22.553 -3.890 6.674 1.00 91.50 97 ARG A C 1
ATOM 730 O O . ARG A 1 97 ? -23.597 -4.229 7.211 1.00 91.50 97 ARG A O 1
ATOM 737 N N . ALA A 1 98 ? -21.775 -4.722 5.990 1.00 92.25 98 ALA A N 1
ATOM 738 C CA . ALA A 1 98 ? -22.013 -6.156 5.891 1.00 92.25 98 ALA A CA 1
ATOM 739 C C . ALA A 1 98 ? -21.483 -6.945 7.105 1.00 92.25 98 ALA A C 1
ATOM 741 O O . ALA A 1 98 ? -21.640 -8.160 7.130 1.00 92.25 98 ALA A O 1
ATOM 742 N N . GLY A 1 99 ? -20.835 -6.290 8.080 1.00 89.19 99 GLY A N 1
ATOM 743 C CA . GLY A 1 99 ? -20.218 -6.960 9.233 1.00 89.19 99 GLY A CA 1
ATOM 744 C C . GLY A 1 99 ? -18.991 -7.809 8.880 1.00 89.19 99 GLY A C 1
ATOM 745 O O . GLY A 1 99 ? -18.605 -8.675 9.652 1.00 89.19 99 GLY A O 1
ATOM 746 N N . VAL A 1 100 ? -18.396 -7.594 7.699 1.00 89.75 100 VAL A N 1
ATOM 747 C CA . VAL A 1 100 ? -17.197 -8.320 7.238 1.00 89.75 100 VAL A CA 1
ATOM 748 C C . VAL A 1 100 ? -15.920 -7.673 7.771 1.00 89.75 100 VAL A C 1
ATOM 750 O O . VAL A 1 100 ? -14.919 -8.351 7.986 1.00 89.75 100 VAL A O 1
ATOM 753 N N . LEU A 1 101 ? -15.938 -6.350 7.940 1.00 89.12 101 LEU A N 1
ATOM 754 C CA . LEU A 1 101 ? -14.844 -5.595 8.538 1.00 89.12 101 LEU A CA 1
ATOM 755 C C . LEU A 1 101 ? -15.277 -5.033 9.883 1.00 89.12 101 LEU A C 1
ATOM 757 O O . LEU A 1 101 ? -16.420 -4.603 10.027 1.00 89.12 101 LEU A O 1
ATOM 761 N N . ASP A 1 102 ? -14.308 -4.919 10.784 1.00 81.00 102 ASP A N 1
ATOM 762 C CA . ASP A 1 102 ? -14.466 -4.247 12.065 1.00 81.00 102 ASP A CA 1
ATOM 763 C C . ASP A 1 102 ? -13.827 -2.852 12.045 1.00 81.00 102 ASP A C 1
ATOM 765 O O . ASP A 1 102 ? -12.774 -2.600 11.437 1.00 81.00 102 ASP A O 1
ATOM 769 N N . SER A 1 103 ? -14.483 -1.914 12.724 1.00 82.44 103 SER A N 1
ATOM 770 C CA . SER A 1 103 ? -13.955 -0.588 13.044 1.00 82.44 103 SER A CA 1
ATOM 771 C C . SER A 1 103 ? -14.220 -0.325 14.524 1.00 82.44 103 SER A C 1
ATOM 773 O O . SER A 1 103 ? -15.373 -0.464 14.930 1.00 82.44 103 SER A O 1
ATOM 775 N N . PRO A 1 104 ? -13.219 0.098 15.322 1.00 82.44 104 PRO A N 1
ATOM 776 C CA . PRO A 1 104 ? -13.405 0.278 16.765 1.00 82.44 104 PRO A CA 1
ATOM 777 C C . PRO A 1 104 ? -14.529 1.260 17.114 1.00 82.44 104 PRO A C 1
ATOM 779 O O . PRO A 1 104 ? -15.292 1.019 18.040 1.00 82.44 104 PRO A O 1
ATOM 782 N N . SER A 1 105 ? -14.697 2.324 16.323 1.00 84.31 105 SER A N 1
ATOM 783 C CA . SER A 1 105 ? -15.805 3.270 16.490 1.00 84.31 105 SER A CA 1
ATOM 784 C C . SER A 1 105 ? -17.054 2.935 15.653 1.00 84.31 105 SER A C 1
ATOM 786 O O . SER A 1 105 ? -17.984 3.738 15.616 1.00 84.31 105 SER A O 1
ATOM 788 N N . GLY A 1 106 ? -17.038 1.872 14.842 1.00 83.00 106 GLY A N 1
ATOM 789 C CA . GLY A 1 106 ? -18.099 1.542 13.878 1.00 83.00 106 GLY A CA 1
ATOM 790 C C . GLY A 1 106 ? -18.278 2.533 12.713 1.00 83.00 106 GLY A C 1
ATOM 791 O O . GLY A 1 106 ? -19.234 2.419 11.945 1.00 83.00 106 GLY A O 1
ATOM 792 N N . VAL A 1 107 ? -17.384 3.519 12.547 1.00 88.00 107 VAL A N 1
ATOM 793 C CA . VAL A 1 107 ? -17.536 4.598 11.551 1.00 88.00 107 VAL A CA 1
ATOM 794 C C . VAL A 1 107 ? -16.468 4.476 10.459 1.00 88.00 107 VAL A C 1
ATOM 796 O O . VAL A 1 107 ? -15.277 4.519 10.770 1.00 88.00 107 VAL A O 1
ATOM 799 N N . PRO A 1 108 ? -16.850 4.418 9.165 1.00 91.31 108 PRO A N 1
ATOM 800 C CA . PRO A 1 108 ? -15.885 4.363 8.071 1.00 91.31 108 PRO A CA 1
ATOM 801 C C . PRO A 1 108 ? -15.070 5.657 7.963 1.00 91.31 108 PRO A C 1
ATOM 803 O O . PRO A 1 108 ? -15.563 6.759 8.239 1.00 91.31 108 PRO A O 1
ATOM 806 N N . LEU A 1 109 ? -13.841 5.548 7.455 1.00 93.00 109 LEU A N 1
ATOM 807 C CA . LEU A 1 109 ? -13.048 6.720 7.092 1.00 93.00 109 LEU A CA 1
ATOM 808 C C . LEU A 1 109 ? -13.717 7.540 5.977 1.00 93.00 109 LEU A C 1
ATOM 810 O O . LEU A 1 109 ? -14.398 7.034 5.079 1.00 93.00 109 LEU A O 1
ATOM 814 N N . ARG A 1 110 ? -13.511 8.858 6.027 1.00 94.69 110 ARG A N 1
ATOM 815 C CA . ARG A 1 110 ? -13.908 9.783 4.956 1.00 94.69 110 ARG A CA 1
ATOM 816 C C . ARG A 1 110 ? -12.963 9.629 3.762 1.00 94.69 110 ARG A C 1
ATOM 818 O O . ARG A 1 110 ? -11.792 9.323 3.945 1.00 94.69 110 ARG A O 1
ATOM 825 N N . LYS A 1 111 ? -13.418 9.985 2.553 1.00 95.69 111 LYS A N 1
ATOM 826 C CA . LYS A 1 111 ? -12.581 9.970 1.331 1.00 95.69 111 LYS A CA 1
ATOM 827 C C . LYS A 1 111 ? -11.237 10.691 1.510 1.00 95.69 111 LYS A C 1
ATOM 829 O O . LYS A 1 111 ? -10.215 10.173 1.090 1.00 95.69 111 LYS A O 1
ATOM 834 N N . ARG A 1 112 ? -11.230 11.847 2.193 1.00 96.12 112 ARG A N 1
ATOM 835 C CA . ARG A 1 112 ? -9.995 12.590 2.516 1.00 96.12 112 ARG A CA 1
ATOM 836 C C . ARG A 1 112 ? -9.047 11.799 3.424 1.00 96.12 112 ARG A C 1
ATOM 838 O O . ARG A 1 112 ? -7.847 11.843 3.221 1.00 96.12 112 ARG A O 1
ATOM 845 N N . GLN A 1 113 ? -9.578 11.065 4.399 1.00 95.25 113 GLN A N 1
ATOM 846 C CA . GLN A 1 113 ? -8.771 10.229 5.292 1.00 95.25 113 GLN A CA 1
ATOM 847 C C . GLN A 1 113 ? -8.228 8.999 4.557 1.00 95.25 113 GLN A C 1
ATOM 849 O O . GLN A 1 113 ? -7.073 8.650 4.753 1.00 95.25 113 GLN A O 1
ATOM 854 N N . CYS A 1 114 ? -9.019 8.388 3.667 1.00 96.75 114 CYS A N 1
ATOM 855 C CA . CYS A 1 114 ? -8.524 7.333 2.781 1.00 96.75 114 CYS A CA 1
ATOM 856 C C . CYS A 1 114 ? -7.436 7.855 1.836 1.00 96.75 114 CYS A C 1
ATOM 858 O O . CYS A 1 114 ? -6.461 7.161 1.600 1.00 96.75 114 CYS A O 1
ATOM 860 N N . PHE A 1 115 ? -7.569 9.083 1.334 1.00 97.44 115 PHE A N 1
ATOM 861 C CA . PHE A 1 115 ? -6.530 9.706 0.520 1.00 97.44 115 PHE A CA 1
ATOM 862 C C . PHE A 1 115 ? -5.237 9.883 1.312 1.00 97.44 115 PHE A C 1
ATOM 864 O O . PHE A 1 115 ? -4.196 9.424 0.867 1.00 97.44 115 PHE A O 1
ATOM 871 N N . LEU A 1 116 ? -5.309 10.445 2.522 1.00 96.44 116 LEU A N 1
ATOM 872 C CA . LEU A 1 116 ? -4.143 10.560 3.402 1.00 96.44 116 LEU A CA 1
ATOM 873 C C . LEU A 1 116 ? -3.526 9.197 3.738 1.00 96.44 116 LEU A C 1
ATOM 875 O O . LEU A 1 116 ? -2.309 9.092 3.786 1.00 96.44 116 LEU A O 1
ATOM 879 N N . LEU A 1 117 ? -4.346 8.160 3.930 1.00 96.00 117 LEU A N 1
ATOM 880 C CA . LEU A 1 117 ? -3.884 6.794 4.175 1.00 96.00 117 LEU A CA 1
ATOM 881 C C . LEU A 1 117 ? -3.066 6.242 3.002 1.00 96.00 117 LEU A C 1
ATOM 883 O O . LEU A 1 117 ? -1.980 5.705 3.204 1.00 96.00 117 LEU A O 1
ATOM 887 N N . ILE A 1 118 ? -3.587 6.381 1.783 1.00 97.06 118 ILE A N 1
ATOM 888 C CA . ILE A 1 118 ? -2.916 5.915 0.567 1.00 97.06 118 ILE A CA 1
ATOM 889 C C . ILE A 1 118 ? -1.655 6.747 0.300 1.00 97.06 118 ILE A C 1
ATOM 891 O O . ILE A 1 118 ? -0.596 6.183 0.047 1.00 97.06 118 ILE A O 1
ATOM 895 N N . SER A 1 119 ? -1.716 8.069 0.455 1.00 96.62 119 SER A N 1
ATOM 896 C CA . SER A 1 119 ? -0.538 8.933 0.324 1.00 96.62 119 SER A CA 1
ATOM 897 C C . SER A 1 119 ? 0.534 8.614 1.369 1.00 96.62 119 SER A C 1
ATOM 899 O O . SER A 1 119 ? 1.714 8.569 1.042 1.00 96.62 119 SER A O 1
ATOM 901 N N . ALA A 1 120 ? 0.146 8.350 2.620 1.00 95.50 120 ALA A N 1
ATOM 902 C CA . ALA A 1 120 ? 1.080 7.926 3.658 1.00 95.50 120 ALA A CA 1
ATOM 903 C C . ALA A 1 120 ? 1.726 6.585 3.297 1.00 95.50 120 ALA A C 1
ATOM 905 O O . ALA A 1 120 ? 2.938 6.453 3.422 1.00 95.50 120 ALA A O 1
ATOM 906 N N . GLY A 1 121 ? 0.944 5.624 2.793 1.00 95.62 121 GLY A N 1
ATOM 907 C CA . GLY A 1 121 ? 1.462 4.348 2.298 1.00 95.62 121 GLY A CA 1
ATOM 908 C C . GLY A 1 121 ? 2.518 4.544 1.217 1.00 95.62 121 GLY A C 1
ATOM 909 O O . GLY A 1 121 ? 3.622 4.035 1.350 1.00 95.62 121 GLY A O 1
ATOM 910 N N . SER A 1 122 ? 2.226 5.342 0.188 1.00 95.06 122 SER A N 1
ATOM 911 C CA . SER A 1 122 ? 3.187 5.576 -0.893 1.00 95.06 122 SER A CA 1
ATOM 912 C C . SER A 1 122 ? 4.415 6.358 -0.443 1.00 95.06 122 SER A C 1
ATOM 914 O O . SER A 1 122 ? 5.510 6.091 -0.906 1.00 95.06 122 SER A O 1
ATOM 916 N N . LEU A 1 123 ? 4.278 7.315 0.475 1.00 94.50 123 LEU A N 1
ATOM 917 C CA . LEU A 1 123 ? 5.449 8.005 1.021 1.00 94.50 123 LEU A CA 1
ATOM 918 C C . LEU A 1 123 ? 6.314 7.061 1.861 1.00 94.50 123 LEU A C 1
ATOM 920 O O . LEU A 1 123 ? 7.535 7.150 1.799 1.00 94.50 123 LEU A O 1
ATOM 924 N N . SER A 1 124 ? 5.702 6.136 2.607 1.00 94.00 124 SER A N 1
ATOM 925 C CA . SER A 1 124 ? 6.438 5.076 3.302 1.00 94.00 124 SER A CA 1
ATOM 926 C C . SER A 1 124 ? 7.148 4.142 2.331 1.00 94.00 124 SER A C 1
ATOM 928 O O . SER A 1 124 ? 8.283 3.789 2.610 1.00 94.00 124 SER A O 1
ATOM 930 N N . HIS A 1 125 ? 6.530 3.806 1.195 1.00 91.69 125 HIS A N 1
ATOM 931 C CA . HIS A 1 125 ? 7.192 3.074 0.114 1.00 91.69 125 HIS A CA 1
ATOM 932 C C . HIS A 1 125 ? 8.480 3.785 -0.327 1.00 91.69 125 HIS A C 1
ATOM 934 O O . HIS A 1 125 ? 9.569 3.268 -0.122 1.00 91.69 125 HIS A O 1
ATOM 940 N N . PHE A 1 126 ? 8.383 5.034 -0.803 1.00 89.94 126 PHE A N 1
ATOM 941 C CA . PHE A 1 126 ? 9.560 5.781 -1.271 1.00 89.94 126 PHE A CA 1
ATOM 942 C C . PHE A 1 126 ? 10.617 5.993 -0.178 1.00 89.94 126 PHE A C 1
ATOM 944 O O . PHE A 1 126 ? 11.813 5.994 -0.458 1.00 89.94 126 PHE A O 1
ATOM 951 N N . PHE A 1 127 ? 10.192 6.175 1.075 1.00 90.12 127 PHE A N 1
ATOM 952 C CA . PHE A 1 127 ? 11.110 6.254 2.207 1.00 90.12 127 PHE A CA 1
ATOM 953 C C . PHE A 1 127 ? 11.885 4.947 2.402 1.00 90.12 127 PHE A C 1
ATOM 955 O O . PHE A 1 127 ? 13.089 4.992 2.636 1.00 90.12 127 PHE A O 1
ATOM 962 N N . LEU A 1 128 ? 11.215 3.799 2.309 1.00 86.56 128 LEU A N 1
ATOM 963 C CA . LEU A 1 128 ? 11.827 2.486 2.494 1.00 86.56 128 LEU A CA 1
ATOM 964 C C . LEU A 1 128 ? 12.720 2.104 1.313 1.00 86.56 128 LEU A C 1
ATOM 966 O O . LEU A 1 128 ? 13.812 1.588 1.544 1.00 86.56 128 LEU A O 1
ATOM 970 N N . ASP A 1 129 ? 12.317 2.435 0.088 1.00 81.06 129 ASP A N 1
ATOM 971 C CA . ASP A 1 129 ? 13.154 2.344 -1.115 1.00 81.06 129 ASP A CA 1
ATOM 972 C C . ASP A 1 129 ? 14.441 3.153 -0.955 1.00 81.06 129 ASP A C 1
ATOM 974 O O . ASP A 1 129 ? 15.543 2.671 -1.222 1.00 81.06 129 ASP A O 1
ATOM 978 N N . HIS A 1 130 ? 14.330 4.377 -0.442 1.00 79.81 130 HIS A N 1
ATOM 979 C CA . HIS A 1 130 ? 15.504 5.201 -0.199 1.00 79.81 130 HIS A CA 1
ATOM 980 C C . HIS A 1 130 ? 16.378 4.642 0.933 1.00 79.81 130 HIS A C 1
ATOM 982 O O . HIS A 1 130 ? 17.591 4.529 0.771 1.00 79.81 130 HIS A O 1
ATOM 988 N N . LEU A 1 131 ? 15.766 4.260 2.061 1.00 79.12 131 LEU A N 1
ATOM 989 C CA . LEU A 1 131 ? 16.456 3.786 3.263 1.00 79.12 131 LEU A CA 1
ATOM 990 C C . LEU A 1 131 ? 17.212 2.475 3.033 1.00 79.12 131 LEU A C 1
ATOM 992 O O . LEU A 1 131 ? 18.330 2.318 3.520 1.00 79.12 131 LEU A O 1
ATOM 996 N N . PHE A 1 132 ? 16.582 1.522 2.347 1.00 70.94 132 PHE A N 1
ATOM 997 C CA . PHE A 1 132 ? 17.112 0.171 2.199 1.00 70.94 132 PHE A CA 1
ATOM 998 C C . PHE A 1 132 ? 17.790 -0.081 0.869 1.00 70.94 132 PHE A C 1
ATOM 1000 O O . PHE A 1 132 ? 18.462 -1.099 0.739 1.00 70.94 132 PHE A O 1
ATOM 1007 N N . GLU A 1 133 ? 17.633 0.794 -0.116 1.00 61.72 133 GLU A N 1
ATOM 1008 C CA . GLU A 1 133 ? 18.102 0.464 -1.449 1.00 61.72 133 GLU A CA 1
ATOM 1009 C C . GLU A 1 133 ? 18.975 1.509 -2.113 1.00 61.72 133 GLU A C 1
ATOM 1011 O O . GLU A 1 133 ? 19.757 1.109 -2.972 1.00 61.72 133 GLU A O 1
ATOM 1016 N N . GLU A 1 134 ? 18.910 2.798 -1.770 1.00 63.41 134 GLU A N 1
ATOM 1017 C CA . GLU A 1 134 ? 19.508 3.832 -2.636 1.00 63.41 134 GLU A CA 1
ATOM 1018 C C . GLU A 1 134 ? 19.097 3.592 -4.115 1.00 63.41 134 GLU A C 1
ATOM 1020 O O . GLU A 1 134 ? 19.901 3.724 -5.033 1.00 63.41 134 GLU A O 1
ATOM 1025 N N . ASN A 1 135 ? 17.859 3.122 -4.346 1.00 60.62 135 ASN A N 1
ATOM 1026 C CA . ASN A 1 135 ? 17.353 2.591 -5.626 1.00 60.62 135 ASN A CA 1
ATOM 1027 C C . ASN A 1 135 ? 18.097 1.356 -6.198 1.00 60.62 135 ASN A C 1
ATOM 1029 O O . ASN A 1 135 ? 18.182 1.174 -7.411 1.00 60.62 135 ASN A O 1
ATOM 1033 N N . GLY A 1 136 ? 18.626 0.486 -5.338 1.00 53.41 136 GLY A N 1
ATOM 1034 C CA . GLY A 1 136 ? 19.269 -0.785 -5.680 1.00 53.41 136 GLY A CA 1
ATOM 1035 C C . GLY A 1 136 ? 20.778 -0.712 -5.926 1.00 53.41 136 GLY A C 1
ATOM 1036 O O . GLY A 1 136 ? 21.341 -1.633 -6.517 1.00 53.41 136 GLY A O 1
ATOM 1037 N N . HIS A 1 137 ? 21.440 0.355 -5.474 1.00 59.12 137 HIS A N 1
ATOM 1038 C CA . HIS A 1 137 ? 22.865 0.592 -5.729 1.00 59.12 137 HIS A CA 1
ATOM 1039 C C . HIS A 1 137 ? 23.805 0.127 -4.600 1.00 59.12 137 HIS A C 1
ATOM 1041 O O . HIS A 1 137 ? 24.998 -0.067 -4.846 1.00 59.12 137 H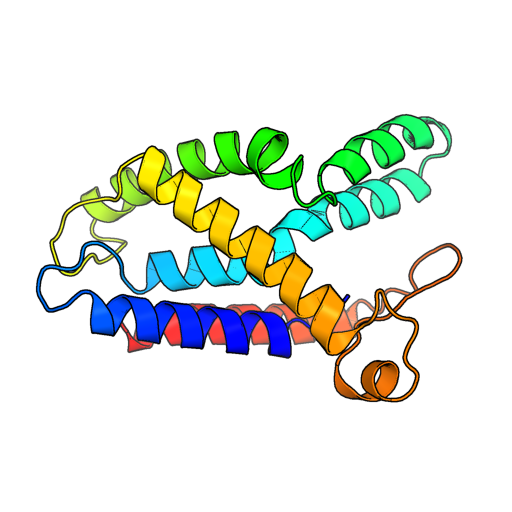IS A O 1
ATOM 1047 N N . SER A 1 138 ? 23.295 -0.114 -3.386 1.00 61.19 138 SER A N 1
ATOM 1048 C CA . SER A 1 138 ? 24.119 -0.535 -2.242 1.00 61.19 138 SER A CA 1
ATOM 1049 C C . SER A 1 138 ? 24.265 -2.057 -2.130 1.00 61.19 138 SER A C 1
ATOM 1051 O O . SER A 1 13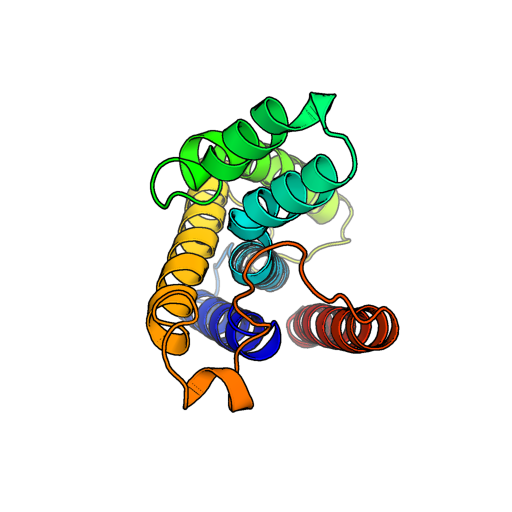8 ? 23.301 -2.771 -1.847 1.00 61.19 138 SER A O 1
ATOM 1053 N N . THR A 1 139 ? 25.501 -2.555 -2.261 1.00 60.41 139 THR A N 1
ATOM 1054 C CA . THR A 1 139 ? 25.845 -3.993 -2.239 1.00 60.41 139 THR A CA 1
ATOM 1055 C C . THR A 1 139 ? 25.499 -4.703 -0.929 1.00 60.41 139 THR A C 1
ATOM 1057 O O . THR A 1 139 ? 25.222 -5.902 -0.937 1.00 60.41 139 THR A O 1
ATOM 1060 N N . MET A 1 140 ? 25.499 -3.984 0.198 1.00 60.19 140 MET A N 1
ATOM 1061 C CA . MET A 1 140 ? 25.194 -4.540 1.521 1.00 60.19 140 MET A CA 1
ATOM 1062 C C . MET A 1 140 ? 23.718 -4.939 1.644 1.00 60.19 140 MET A C 1
ATOM 1064 O O . MET A 1 140 ? 23.404 -6.002 2.182 1.00 60.19 140 MET A O 1
ATOM 1068 N N . TYR A 1 141 ? 22.808 -4.111 1.129 1.00 53.44 141 TYR A N 1
ATOM 1069 C CA . TYR A 1 141 ? 21.370 -4.348 1.249 1.00 53.44 141 TYR A CA 1
ATOM 1070 C C . TYR A 1 141 ? 20.802 -5.208 0.121 1.00 53.44 141 TYR A C 1
ATOM 1072 O O . TYR A 1 141 ? 19.786 -5.876 0.338 1.00 53.44 141 TYR A O 1
ATOM 1080 N N . THR A 1 142 ? 21.487 -5.291 -1.031 1.00 56.53 142 THR A N 1
ATOM 1081 C CA . THR A 1 142 ? 21.119 -6.211 -2.120 1.00 56.53 142 THR A CA 1
ATOM 1082 C C . THR A 1 142 ? 20.959 -7.652 -1.626 1.00 56.53 142 THR A C 1
ATOM 1084 O O . THR A 1 142 ? 20.060 -8.359 -2.063 1.00 56.53 142 THR A O 1
ATOM 1087 N N . TRP A 1 143 ? 21.796 -8.071 -0.673 1.00 48.31 143 TRP A N 1
ATOM 1088 C CA . TRP A 1 143 ? 21.816 -9.438 -0.145 1.00 48.31 143 TRP A CA 1
ATOM 1089 C C . TRP A 1 143 ? 20.754 -9.748 0.911 1.00 48.31 143 TRP A C 1
ATOM 1091 O O . TRP A 1 143 ? 20.361 -10.903 1.051 1.00 48.31 143 TRP A O 1
ATOM 1101 N N . ILE A 1 144 ? 20.326 -8.751 1.688 1.00 47.91 144 ILE A N 1
ATOM 1102 C CA . ILE A 1 144 ? 19.495 -8.973 2.884 1.00 47.91 144 ILE A CA 1
ATOM 1103 C C . ILE A 1 144 ? 18.042 -8.584 2.621 1.00 47.91 144 ILE A C 1
ATOM 1105 O O . ILE A 1 144 ? 17.125 -9.231 3.123 1.00 47.91 144 ILE A O 1
ATOM 1109 N N . LEU A 1 145 ? 17.831 -7.509 1.860 1.00 49.19 145 LEU A N 1
ATOM 1110 C CA . LEU A 1 145 ? 16.536 -6.850 1.769 1.00 49.19 145 LEU A CA 1
ATOM 1111 C C . LEU A 1 145 ? 16.094 -6.584 0.343 1.00 49.19 145 LEU A C 1
ATOM 1113 O O . LEU A 1 145 ? 14.920 -6.346 0.164 1.00 49.19 145 LEU A O 1
ATOM 1117 N N . SER A 1 146 ? 16.947 -6.609 -0.672 1.00 52.59 146 SER A N 1
ATOM 1118 C CA . SER A 1 146 ? 16.521 -6.225 -2.017 1.00 52.59 146 SER A CA 1
ATOM 1119 C C . SER A 1 146 ? 15.868 -7.390 -2.762 1.00 52.59 146 SER A C 1
ATOM 1121 O O . SER A 1 146 ? 16.456 -8.454 -2.929 1.00 52.59 146 SER A O 1
ATOM 1123 N N . THR A 1 147 ? 14.679 -7.154 -3.311 1.00 51.94 147 THR A N 1
ATOM 1124 C CA . THR A 1 147 ? 14.174 -7.889 -4.483 1.00 51.94 147 THR A CA 1
ATOM 1125 C C . THR A 1 147 ? 14.761 -7.333 -5.779 1.00 51.94 147 THR A C 1
ATOM 1127 O O . THR A 1 147 ? 14.139 -7.465 -6.812 1.00 51.94 147 THR A O 1
ATOM 1130 N N . GLY A 1 148 ? 15.949 -6.729 -5.725 1.00 54.03 148 GLY A N 1
ATOM 1131 C CA . GLY A 1 148 ? 16.848 -6.437 -6.833 1.00 54.03 148 GLY A CA 1
ATOM 1132 C C . GLY A 1 148 ? 16.642 -5.111 -7.565 1.00 54.03 148 GLY A C 1
ATOM 1133 O O . GLY A 1 148 ? 15.560 -4.522 -7.587 1.00 54.03 148 GLY A O 1
ATOM 1134 N N . TRP A 1 149 ? 17.737 -4.678 -8.192 1.00 58.12 149 TRP A N 1
ATOM 1135 C CA . TRP A 1 149 ? 17.787 -3.771 -9.336 1.00 58.12 149 TRP A CA 1
ATOM 1136 C C . TRP A 1 149 ? 18.431 -4.528 -10.492 1.00 58.12 149 TRP A C 1
ATOM 1138 O O . TRP A 1 149 ? 19.407 -5.261 -10.305 1.00 58.12 149 TRP A O 1
ATOM 1148 N N . TRP A 1 150 ? 17.879 -4.373 -11.689 1.00 64.25 150 TRP A N 1
ATOM 1149 C CA . TRP A 1 150 ? 18.291 -5.130 -12.867 1.00 64.25 150 TRP A CA 1
ATOM 1150 C C . TRP A 1 150 ? 18.448 -4.205 -14.058 1.00 64.25 150 TRP A C 1
ATOM 1152 O O . TRP A 1 150 ? 17.619 -3.333 -14.302 1.00 64.25 150 TRP A O 1
ATOM 1162 N N . LYS A 1 151 ? 19.482 -4.461 -14.860 1.00 61.72 151 LYS A N 1
ATOM 1163 C CA . LYS A 1 151 ? 19.562 -3.920 -16.215 1.00 61.72 151 LYS A CA 1
ATOM 1164 C C . LYS A 1 151 ? 18.826 -4.860 -17.163 1.00 61.72 151 LYS A C 1
ATOM 1166 O O . LYS A 1 151 ? 19.192 -6.028 -17.278 1.00 61.72 151 LYS A O 1
ATOM 1171 N N . GLY A 1 152 ? 17.830 -4.340 -17.873 1.00 67.38 152 GLY A N 1
ATOM 1172 C CA . GLY A 1 152 ? 17.014 -5.130 -18.793 1.00 67.38 152 GLY A CA 1
ATOM 1173 C C . GLY A 1 152 ? 15.881 -5.864 -18.077 1.00 67.38 152 GLY A C 1
ATOM 1174 O O . GLY A 1 152 ? 15.294 -5.346 -17.133 1.00 67.38 152 GLY A O 1
ATOM 1175 N N . ARG A 1 153 ? 15.527 -7.062 -18.550 1.00 66.44 153 ARG A N 1
ATOM 1176 C CA . ARG A 1 153 ? 14.379 -7.801 -18.004 1.00 66.44 153 ARG A CA 1
ATOM 1177 C C . ARG A 1 153 ? 14.692 -8.371 -16.622 1.00 66.44 153 ARG A C 1
ATOM 1179 O O . ARG A 1 153 ? 15.688 -9.071 -16.454 1.00 66.44 153 ARG A O 1
ATOM 1186 N N . ALA A 1 154 ? 13.791 -8.119 -15.672 1.00 70.94 154 ALA A N 1
ATOM 1187 C CA . ALA A 1 154 ? 13.855 -8.682 -14.330 1.00 70.94 154 ALA A CA 1
ATOM 1188 C C . ALA A 1 154 ? 13.858 -10.226 -14.381 1.00 70.94 154 ALA A C 1
ATOM 1190 O O . ALA A 1 154 ? 12.958 -10.811 -14.999 1.00 70.94 154 ALA A O 1
ATOM 1191 N N . PRO A 1 155 ? 14.831 -10.904 -13.745 1.00 74.31 155 PRO A N 1
ATOM 1192 C CA . PRO A 1 155 ? 14.854 -12.357 -13.652 1.00 74.31 155 PRO A CA 1
ATOM 1193 C C . PRO A 1 155 ? 13.841 -12.819 -12.597 1.00 74.31 155 PRO A C 1
ATOM 1195 O O . PRO A 1 155 ? 14.148 -12.921 -11.412 1.00 74.31 155 PRO A O 1
ATOM 1198 N N . ILE A 1 156 ? 12.605 -13.083 -13.022 1.00 76.12 156 ILE A N 1
ATOM 1199 C CA . ILE A 1 156 ? 11.543 -13.536 -12.117 1.00 76.12 156 ILE A CA 1
ATOM 1200 C C . ILE A 1 156 ? 11.632 -15.044 -11.924 1.00 76.12 156 ILE A C 1
ATOM 1202 O O . ILE A 1 156 ? 11.532 -15.815 -12.877 1.00 76.12 156 ILE A O 1
ATOM 1206 N N . ASN A 1 157 ? 11.758 -15.458 -10.665 1.00 82.38 157 ASN A N 1
ATOM 1207 C CA . ASN A 1 157 ? 11.592 -16.845 -10.261 1.00 82.38 157 ASN A CA 1
ATOM 1208 C C . ASN A 1 157 ? 10.131 -17.071 -9.805 1.00 82.38 157 ASN A C 1
ATOM 1210 O O . ASN A 1 157 ? 9.732 -16.499 -8.786 1.00 82.38 157 ASN A O 1
ATOM 1214 N N . PRO A 1 158 ? 9.330 -17.889 -10.518 1.00 83.38 158 PRO A N 1
ATOM 1215 C CA . PRO A 1 158 ? 7.928 -18.120 -10.172 1.00 83.38 158 PRO A CA 1
ATOM 1216 C C . PRO A 1 158 ? 7.748 -18.782 -8.798 1.00 83.38 158 PRO A C 1
ATOM 1218 O O . PRO A 1 158 ? 6.803 -18.444 -8.086 1.00 83.38 158 PRO A O 1
ATOM 1221 N N . ASP A 1 159 ? 8.671 -19.652 -8.379 1.00 83.94 159 ASP A N 1
ATOM 1222 C CA . ASP A 1 159 ? 8.616 -20.306 -7.067 1.00 83.94 159 ASP A CA 1
ATOM 1223 C C . ASP A 1 159 ? 8.773 -19.277 -5.946 1.00 83.94 159 ASP A C 1
ATOM 1225 O O . ASP A 1 159 ? 8.030 -19.287 -4.963 1.00 83.94 159 ASP A O 1
ATOM 1229 N N . ALA A 1 160 ? 9.699 -18.330 -6.124 1.00 82.88 160 ALA A N 1
ATOM 1230 C CA . ALA A 1 160 ? 9.895 -17.238 -5.179 1.00 82.88 160 ALA A CA 1
ATOM 1231 C C . ALA A 1 160 ? 8.638 -16.362 -5.074 1.00 82.88 160 ALA A C 1
ATOM 1233 O O . ALA A 1 160 ? 8.228 -16.025 -3.965 1.00 82.88 160 ALA A O 1
ATOM 1234 N N . VAL A 1 161 ? 7.985 -16.046 -6.198 1.00 83.19 161 VAL A N 1
ATOM 1235 C CA . VAL A 1 161 ? 6.728 -15.277 -6.210 1.00 83.19 161 VAL A CA 1
ATOM 1236 C C . VAL A 1 161 ? 5.628 -16.007 -5.438 1.00 83.19 161 VAL A C 1
ATOM 1238 O O . VAL A 1 161 ? 4.946 -15.384 -4.625 1.00 83.19 161 VAL A O 1
ATOM 1241 N N . LEU A 1 162 ? 5.471 -17.319 -5.641 1.00 86.50 162 LEU A N 1
ATOM 1242 C CA . LEU A 1 162 ? 4.472 -18.120 -4.929 1.00 86.50 162 LEU A CA 1
ATOM 1243 C C . LEU A 1 162 ? 4.733 -18.149 -3.421 1.00 86.50 162 LEU A C 1
ATOM 1245 O O . LEU A 1 162 ? 3.826 -17.872 -2.634 1.00 86.50 162 LEU A O 1
ATOM 1249 N N . VAL A 1 163 ? 5.969 -18.447 -3.012 1.00 88.25 163 VAL A N 1
ATOM 1250 C CA . VAL A 1 163 ? 6.348 -18.529 -1.594 1.00 88.25 163 VAL A CA 1
ATOM 1251 C C . VAL A 1 163 ? 6.184 -17.174 -0.916 1.00 88.25 163 VAL A C 1
ATOM 1253 O O . VAL A 1 163 ? 5.524 -17.068 0.117 1.00 88.25 163 VAL A O 1
ATOM 1256 N N . VAL A 1 164 ? 6.738 -16.118 -1.506 1.00 85.81 164 VAL A N 1
ATOM 1257 C CA . VAL A 1 164 ? 6.671 -14.766 -0.949 1.00 85.81 164 VAL A CA 1
ATOM 1258 C C . VAL A 1 164 ? 5.231 -14.261 -0.914 1.00 85.81 164 VAL A C 1
ATOM 1260 O O . VAL A 1 164 ? 4.806 -13.718 0.105 1.00 85.81 164 VAL A O 1
ATOM 1263 N N . GLY A 1 165 ? 4.454 -14.480 -1.977 1.00 86.81 165 GLY A N 1
ATOM 1264 C CA . GLY A 1 165 ? 3.041 -14.109 -2.037 1.00 86.81 165 GLY A CA 1
ATOM 1265 C C . GLY A 1 165 ? 2.211 -14.800 -0.954 1.00 86.81 165 GLY A C 1
ATOM 1266 O O . GLY A 1 165 ? 1.416 -14.144 -0.274 1.00 86.81 165 GLY A O 1
ATOM 1267 N N . LEU A 1 166 ? 2.445 -16.097 -0.726 1.00 91.00 166 LEU A N 1
ATOM 1268 C CA . LEU A 1 166 ? 1.809 -16.851 0.355 1.00 91.00 166 LEU A CA 1
ATOM 1269 C C . LEU A 1 166 ? 2.183 -16.279 1.727 1.00 91.00 166 LEU A C 1
ATOM 1271 O O . LEU A 1 166 ? 1.296 -16.000 2.531 1.00 91.00 166 LEU A O 1
ATOM 1275 N N . LEU A 1 167 ? 3.474 -16.051 1.985 1.00 90.94 167 LEU A N 1
ATOM 1276 C CA . LEU A 1 167 ? 3.949 -15.499 3.258 1.00 90.94 167 LEU A CA 1
ATOM 1277 C C . LEU A 1 167 ? 3.365 -14.107 3.532 1.00 90.94 167 LEU A C 1
ATOM 1279 O O . LEU A 1 167 ? 2.888 -13.855 4.638 1.00 90.94 167 LEU A O 1
ATOM 1283 N N . CYS A 1 168 ? 3.331 -13.228 2.527 1.00 90.62 168 CYS A N 1
ATOM 1284 C CA . CYS A 1 168 ? 2.729 -11.897 2.639 1.00 90.62 168 CYS A CA 1
ATOM 1285 C C . CYS A 1 168 ? 1.228 -11.979 2.931 1.00 90.62 168 CYS A C 1
ATOM 1287 O O . CYS A 1 168 ? 0.727 -11.274 3.808 1.00 90.62 168 CYS A O 1
ATOM 1289 N N . THR A 1 169 ? 0.514 -12.869 2.236 1.00 91.19 169 THR A N 1
ATOM 1290 C CA . THR A 1 169 ? -0.928 -13.077 2.430 1.00 91.19 169 THR A CA 1
ATOM 1291 C C . THR A 1 169 ? -1.224 -13.599 3.834 1.00 91.19 169 THR A C 1
ATOM 1293 O O . THR A 1 169 ? -2.095 -13.060 4.517 1.00 91.19 169 THR A O 1
ATOM 1296 N N . CYS A 1 170 ? -0.467 -14.594 4.304 1.00 92.88 170 CYS A N 1
ATOM 1297 C CA . CYS A 1 170 ? -0.575 -15.124 5.662 1.00 92.88 170 CYS A CA 1
ATOM 1298 C C . CYS A 1 170 ? -0.264 -14.056 6.716 1.00 92.88 170 CYS A C 1
ATOM 1300 O O . CYS A 1 170 ? -0.992 -13.949 7.700 1.00 92.88 170 CYS A O 1
ATOM 1302 N N . LEU A 1 171 ? 0.772 -13.239 6.508 1.00 92.12 171 LEU A N 1
ATOM 1303 C CA . LEU A 1 171 ? 1.144 -12.160 7.423 1.00 92.12 171 LEU A CA 1
ATOM 1304 C C . LEU A 1 171 ? 0.038 -11.105 7.526 1.00 92.12 171 LEU A C 1
ATOM 1306 O O . LEU A 1 171 ? -0.384 -10.754 8.627 1.00 92.12 171 LEU A O 1
ATOM 1310 N N . MET A 1 172 ? -0.457 -10.616 6.389 1.00 91.75 172 MET A N 1
ATOM 1311 C CA . MET A 1 172 ? -1.525 -9.618 6.355 1.00 91.75 172 MET A CA 1
ATOM 1312 C C . MET A 1 172 ? -2.836 -10.167 6.924 1.00 91.75 172 MET A C 1
ATOM 1314 O O . MET A 1 172 ? -3.473 -9.512 7.750 1.00 91.75 172 MET A O 1
ATOM 1318 N N . GLY A 1 173 ? -3.227 -11.377 6.516 1.00 90.31 173 GLY A N 1
ATOM 1319 C CA . GLY A 1 173 ? -4.434 -12.043 7.001 1.00 90.31 173 GLY A CA 1
ATOM 1320 C C . GLY A 1 173 ? -4.364 -12.335 8.499 1.00 90.31 173 GLY A C 1
ATOM 1321 O O . GLY A 1 173 ? -5.290 -12.000 9.234 1.00 90.31 173 GLY A O 1
ATOM 1322 N N . GLY A 1 174 ? -3.239 -12.876 8.969 1.00 92.25 174 GLY A N 1
ATOM 1323 C CA . GLY A 1 174 ? -2.978 -13.132 10.384 1.00 92.25 174 GLY A CA 1
ATOM 1324 C C . GLY A 1 174 ? -2.992 -11.851 11.216 1.00 92.25 174 GLY A C 1
ATOM 1325 O O . GLY A 1 174 ? -3.622 -11.813 12.271 1.00 92.25 174 GLY A O 1
ATOM 1326 N N . PHE A 1 175 ? -2.385 -10.768 10.720 1.00 93.25 175 PHE A N 1
ATOM 1327 C CA . PHE A 1 175 ? -2.435 -9.463 11.380 1.00 93.25 175 PHE A CA 1
ATOM 1328 C C . PHE A 1 175 ? -3.877 -8.973 11.560 1.00 93.25 175 PHE A C 1
ATOM 1330 O O . PHE A 1 175 ? -4.251 -8.570 12.663 1.00 93.25 175 PHE A O 1
ATOM 1337 N N . VAL A 1 176 ? -4.691 -9.017 10.500 1.00 90.00 176 VAL A N 1
ATOM 1338 C CA . VAL A 1 176 ? -6.101 -8.601 10.566 1.00 90.00 176 VAL A CA 1
ATOM 1339 C C . VAL A 1 176 ? -6.884 -9.503 11.520 1.00 90.00 176 VAL A C 1
ATOM 1341 O O . VAL A 1 176 ? -7.627 -8.990 12.348 1.00 90.00 176 VAL A O 1
ATOM 1344 N N . TYR A 1 177 ? -6.674 -10.819 11.464 1.00 89.69 177 TYR A N 1
ATOM 1345 C CA . TYR A 1 177 ? -7.357 -11.790 12.320 1.00 89.69 177 TYR A CA 1
ATOM 1346 C C . TYR A 1 177 ? -7.049 -11.610 13.813 1.00 89.69 177 TYR A C 1
ATOM 1348 O O . TYR A 1 177 ? -7.948 -11.741 14.638 1.00 89.69 177 TYR A O 1
ATOM 1356 N N . ILE A 1 178 ? -5.796 -11.308 14.166 1.00 90.62 178 ILE A N 1
ATOM 1357 C CA . ILE A 1 178 ? -5.369 -11.123 15.563 1.00 90.62 178 ILE A CA 1
ATOM 1358 C C . ILE A 1 178 ? -5.863 -9.789 16.133 1.00 90.62 178 ILE A C 1
ATOM 1360 O O . ILE A 1 178 ? -6.129 -9.698 17.327 1.00 90.62 178 ILE A O 1
ATOM 1364 N N . ASN A 1 179 ? -5.953 -8.746 15.303 1.00 85.88 179 ASN A N 1
ATOM 1365 C CA . ASN A 1 179 ? -6.257 -7.389 15.763 1.00 85.88 179 ASN A CA 1
ATOM 1366 C C . ASN A 1 179 ? -7.726 -6.976 15.577 1.00 85.88 179 ASN A C 1
ATOM 1368 O O . ASN A 1 179 ? -8.032 -5.820 15.883 1.00 85.88 179 ASN A O 1
ATOM 1372 N N . ARG A 1 180 ? -8.577 -7.862 15.038 1.00 74.12 180 ARG A N 1
ATOM 1373 C CA . ARG A 1 180 ? -10.025 -7.638 14.893 1.00 74.12 180 ARG A CA 1
ATOM 1374 C C . ARG A 1 180 ? -10.683 -7.320 16.233 1.00 74.12 180 ARG A C 1
ATOM 1376 O O . ARG A 1 180 ? -10.353 -8.012 17.223 1.00 74.12 180 ARG A O 1
#

Foldseek 3Di:
DFALVVLLVVQLVVQVVVQVVCDQLGQRFLVLSLVLSCLLRCQLCQLVVQCLVCLVPPVCNVVSVVSNLCNDLVSVLVPPLLVQLVVCQVVVVVCLVVVNADGSNSDGDDSVVSSVSSSSSNVSNVVCCVVQDVVPPDPVSCPPTDPHDDDDRRPDDVVCVVVSVVVSCCSSVVSRVVGD

pLDDT: mean 85.69, std 12.23, range [47.91, 97.44]

Organism: NCBI:txid422564

Sequence (180 aa):
MPGPGAHLLYALTGGAALSRLAGPDRRFGPHHCAVYAANAFLGPDLGCFAEWLCSFLPSASAAGDLAMAVHHPFYYPLLLGLPLAWAYAWLSRRLLRAGVLDSPSGVPLRKRQCFLLISAGSLSHFFLDHLFEENGHSTMYTWILSTGWWKGRAPINPDAVLVVGLLCTCLMGGFVYINR

Radius of gyration: 17.09 Å; chains: 1; bounding box: 48×34×52 Å